Protein AF-A0A359IL42-F1 (afdb_monomer_lite)

Structure (mmCIF, N/CA/C/O backbone):
data_AF-A0A359IL42-F1
#
_entry.id   AF-A0A359IL42-F1
#
loop_
_atom_site.group_PDB
_atom_site.id
_atom_site.type_symbol
_atom_site.label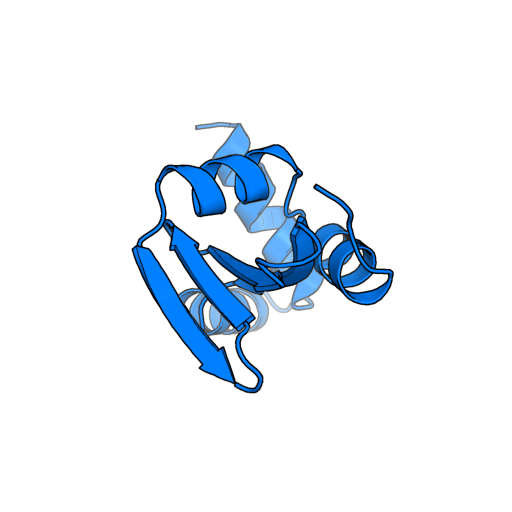_atom_id
_atom_site.label_alt_id
_atom_site.label_comp_id
_atom_site.label_asym_id
_atom_site.label_entity_id
_atom_site.label_seq_id
_atom_site.pdbx_PDB_ins_code
_atom_site.Cartn_x
_atom_site.Cartn_y
_atom_site.Cartn_z
_atom_site.occupancy
_atom_site.B_iso_or_equiv
_atom_site.auth_seq_id
_atom_site.auth_comp_id
_atom_site.auth_asym_id
_atom_site.auth_atom_id
_atom_site.pdbx_PDB_model_num
ATOM 1 N N . MET A 1 1 ? 1.456 -3.750 -16.573 1.00 82.06 1 MET A N 1
ATOM 2 C CA . MET A 1 1 ? 1.914 -3.530 -15.187 1.00 82.06 1 MET A CA 1
ATOM 3 C C . MET A 1 1 ? 1.682 -4.801 -14.387 1.00 82.06 1 MET A C 1
ATOM 5 O O . MET A 1 1 ? 0.550 -5.269 -14.334 1.00 82.06 1 MET A O 1
ATOM 9 N N . THR A 1 2 ? 2.732 -5.370 -13.798 1.00 93.19 2 THR A N 1
ATOM 10 C CA . THR A 1 2 ? 2.664 -6.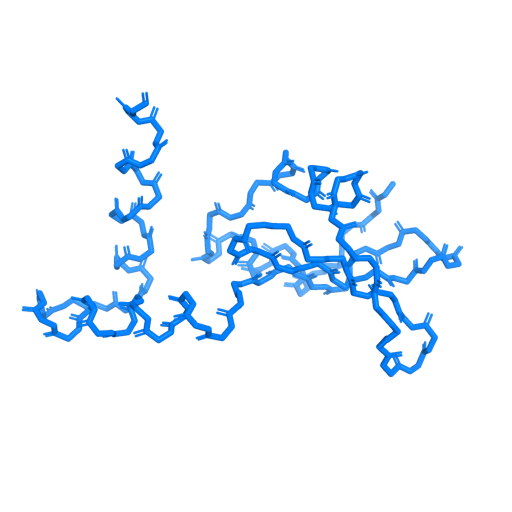632 -13.033 1.00 93.19 2 THR A CA 1
ATOM 11 C C . THR A 1 2 ? 2.822 -6.356 -11.538 1.00 93.19 2 THR A C 1
ATOM 13 O O . THR A 1 2 ? 3.553 -5.447 -11.158 1.00 93.19 2 THR A O 1
ATOM 16 N N . LEU A 1 3 ? 2.151 -7.119 -10.668 1.00 94.88 3 LEU A N 1
ATOM 17 C CA . LEU A 1 3 ? 2.271 -6.976 -9.210 1.00 94.88 3 LEU A CA 1
ATOM 18 C C . LEU A 1 3 ? 3.082 -8.126 -8.610 1.00 94.88 3 LEU A C 1
ATOM 20 O O . LEU A 1 3 ? 2.720 -9.295 -8.780 1.00 94.88 3 LEU A O 1
ATOM 24 N N . THR A 1 4 ? 4.111 -7.806 -7.824 1.00 96.81 4 THR A N 1
ATOM 25 C CA . THR A 1 4 ? 4.811 -8.813 -7.011 1.00 96.81 4 THR A CA 1
ATOM 26 C C . THR A 1 4 ? 3.906 -9.384 -5.912 1.00 96.81 4 THR A C 1
ATOM 28 O O . THR A 1 4 ? 2.919 -8.766 -5.500 1.00 96.81 4 THR A O 1
ATOM 31 N N . LYS A 1 5 ? 4.264 -10.557 -5.368 1.00 96.94 5 LYS A N 1
ATOM 32 C CA . LYS A 1 5 ? 3.583 -11.135 -4.192 1.00 96.94 5 LYS A CA 1
ATOM 33 C C . LYS A 1 5 ? 3.583 -10.160 -3.006 1.00 96.94 5 LYS A C 1
ATOM 35 O O . LYS A 1 5 ? 2.564 -10.021 -2.332 1.00 96.94 5 LYS A O 1
ATOM 40 N N . HIS A 1 6 ? 4.695 -9.451 -2.799 1.00 95.62 6 HIS A N 1
ATOM 41 C CA . HIS A 1 6 ? 4.815 -8.445 -1.747 1.00 95.62 6 HIS A CA 1
ATOM 42 C C . HIS A 1 6 ? 3.838 -7.282 -1.956 1.00 95.62 6 HIS A C 1
ATOM 44 O O . HIS A 1 6 ? 3.089 -6.946 -1.039 1.00 95.62 6 HIS A O 1
ATOM 50 N N . ALA A 1 7 ? 3.779 -6.721 -3.168 1.00 96.12 7 ALA A N 1
ATOM 51 C CA . ALA A 1 7 ? 2.840 -5.653 -3.501 1.00 96.12 7 ALA A CA 1
ATOM 52 C C . ALA A 1 7 ? 1.384 -6.079 -3.256 1.00 96.12 7 ALA A C 1
ATOM 54 O O . ALA A 1 7 ? 0.662 -5.382 -2.546 1.00 96.12 7 ALA A O 1
ATOM 55 N N . LYS A 1 8 ? 0.977 -7.263 -3.740 1.00 96.62 8 LYS A N 1
ATOM 56 C CA . LYS A 1 8 ? -0.382 -7.801 -3.524 1.00 96.62 8 LYS A CA 1
ATOM 57 C C . LYS A 1 8 ? -0.731 -7.914 -2.037 1.00 96.62 8 LYS A C 1
ATOM 59 O O . LYS A 1 8 ? -1.823 -7.527 -1.625 1.00 96.62 8 LYS A O 1
ATOM 64 N N . GLN A 1 9 ? 0.205 -8.393 -1.215 1.00 96.06 9 GLN A N 1
ATOM 65 C CA . GLN A 1 9 ? 0.007 -8.493 0.231 1.00 96.06 9 GLN A CA 1
ATOM 66 C C . GLN A 1 9 ? -0.158 -7.112 0.882 1.00 96.06 9 GLN A C 1
ATOM 68 O O . GLN A 1 9 ? -1.069 -6.918 1.690 1.00 96.06 9 GLN A O 1
ATOM 73 N N . ARG A 1 10 ? 0.693 -6.137 0.532 1.00 94.81 10 ARG A N 1
ATOM 74 C CA . ARG A 1 10 ? 0.608 -4.771 1.073 1.00 94.81 10 ARG A CA 1
ATOM 75 C C . ARG A 1 10 ? -0.694 -4.085 0.687 1.00 94.81 10 ARG A C 1
ATOM 77 O O . ARG A 1 10 ? -1.312 -3.470 1.557 1.00 94.81 10 ARG A O 1
ATOM 84 N N . MET A 1 11 ? -1.114 -4.260 -0.564 1.00 94.25 11 MET A N 1
ATOM 85 C CA . MET A 1 11 ? -2.380 -3.762 -1.090 1.00 94.25 11 MET A CA 1
ATOM 86 C C . MET A 1 11 ? -3.571 -4.317 -0.322 1.00 94.25 11 MET A C 1
ATOM 88 O O . MET A 1 11 ? -4.378 -3.543 0.181 1.00 94.25 11 MET A O 1
ATOM 92 N N . SER A 1 12 ? -3.644 -5.641 -0.161 1.00 93.12 12 SER A N 1
ATOM 93 C CA . SER A 1 12 ? -4.732 -6.301 0.568 1.00 93.12 12 SER A CA 1
ATOM 94 C C . SER A 1 12 ? -4.826 -5.817 2.020 1.00 93.12 12 SER A C 1
ATOM 96 O O . SER A 1 12 ? -5.896 -5.431 2.484 1.00 93.12 12 SER A O 1
ATOM 98 N N . GLN A 1 13 ? -3.689 -5.734 2.717 1.00 91.75 13 GLN A N 1
ATOM 99 C CA . GLN A 1 13 ? -3.630 -5.263 4.103 1.00 91.75 13 GLN A CA 1
ATOM 100 C C . GLN A 1 13 ? -4.073 -3.804 4.274 1.00 91.75 13 GLN A C 1
ATOM 102 O O . GLN A 1 13 ? -4.590 -3.440 5.329 1.00 91.75 13 GLN A O 1
ATOM 107 N N . ARG A 1 14 ? -3.821 -2.959 3.269 1.00 92.31 14 ARG A N 1
ATOM 108 C CA . ARG A 1 14 ? -4.042 -1.506 3.335 1.00 92.31 14 ARG A CA 1
ATOM 109 C C . ARG A 1 14 ? -5.237 -1.026 2.517 1.00 92.31 14 ARG A C 1
ATOM 111 O O . ARG A 1 14 ? -5.506 0.168 2.500 1.00 92.31 14 ARG A O 1
ATOM 118 N N . ILE A 1 15 ? -5.950 -1.938 1.855 1.00 93.12 15 ILE A N 1
ATOM 119 C CA . ILE A 1 15 ? -7.066 -1.623 0.951 1.00 93.12 15 ILE A CA 1
ATOM 120 C C . ILE A 1 15 ? -6.617 -0.605 -0.110 1.00 93.12 15 ILE A C 1
ATOM 122 O O . ILE A 1 15 ? -7.300 0.375 -0.407 1.00 93.12 15 ILE A O 1
ATOM 126 N N . ILE A 1 16 ? -5.411 -0.817 -0.640 1.00 93.38 16 ILE A N 1
ATOM 127 C CA . ILE A 1 16 ? -4.898 -0.067 -1.786 1.00 93.38 16 ILE A CA 1
ATOM 128 C C . ILE A 1 16 ? -5.356 -0.824 -3.026 1.00 93.38 16 ILE A C 1
ATOM 130 O O . ILE A 1 16 ? -5.026 -1.997 -3.210 1.00 93.38 16 ILE A O 1
ATOM 134 N N . THR A 1 17 ? -6.158 -0.165 -3.847 1.00 93.75 17 THR A N 1
ATOM 135 C CA . THR A 1 17 ? -6.737 -0.725 -5.064 1.00 93.75 17 THR A CA 1
ATOM 136 C C . THR A 1 17 ? -5.774 -0.584 -6.239 1.00 93.75 17 THR A C 1
ATOM 138 O O . THR A 1 17 ? -4.789 0.155 -6.190 1.00 93.75 17 THR A O 1
ATOM 141 N N . LEU A 1 18 ? -6.072 -1.279 -7.336 1.00 94.06 18 LEU A N 1
ATOM 142 C CA . LEU A 1 18 ? -5.373 -1.040 -8.598 1.00 94.06 18 LEU A CA 1
ATOM 143 C C . LEU A 1 18 ? -5.578 0.396 -9.096 1.00 94.06 18 LEU A C 1
ATOM 145 O O . LEU A 1 18 ? -4.645 0.967 -9.650 1.00 94.06 18 LEU A O 1
ATOM 149 N N . GLN A 1 19 ? -6.752 0.989 -8.855 1.00 93.38 19 GLN A N 1
ATOM 150 C CA . GLN A 1 19 ? -7.023 2.376 -9.228 1.00 93.38 19 GLN A CA 1
ATOM 151 C C . GLN A 1 19 ? -6.101 3.343 -8.482 1.00 93.38 19 GLN A C 1
ATOM 153 O O . GLN A 1 19 ? -5.523 4.221 -9.111 1.00 93.38 19 GLN A O 1
ATOM 158 N N . ASP A 1 20 ? -5.890 3.146 -7.176 1.00 93.69 20 ASP A N 1
ATOM 159 C CA . ASP A 1 20 ? -4.941 3.958 -6.403 1.00 93.69 20 ASP A CA 1
ATOM 160 C C . ASP A 1 20 ? -3.524 3.872 -6.988 1.00 93.69 20 ASP A C 1
ATOM 162 O O . ASP A 1 20 ? -2.832 4.883 -7.087 1.00 93.69 20 ASP A O 1
ATOM 166 N N . IL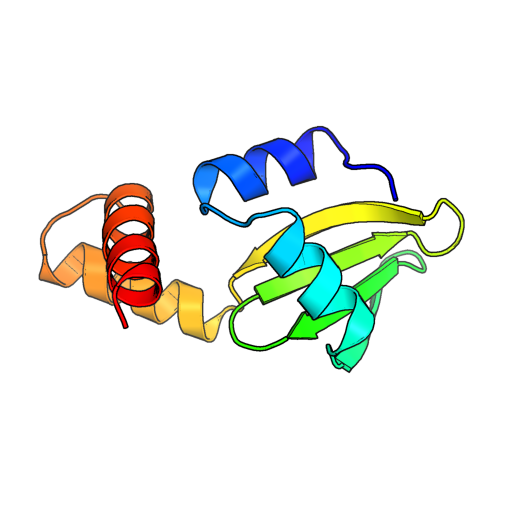E A 1 21 ? -3.099 2.673 -7.410 1.00 94.94 21 ILE A N 1
ATOM 167 C CA . ILE A 1 21 ? -1.798 2.477 -8.060 1.00 94.94 21 ILE A CA 1
ATOM 168 C C . ILE A 1 21 ? -1.741 3.237 -9.381 1.00 94.94 21 ILE A C 1
ATOM 170 O O . ILE A 1 21 ? -0.798 3.992 -9.597 1.00 94.94 21 ILE A O 1
ATOM 174 N N . TYR A 1 22 ? -2.730 3.065 -10.258 1.00 94.50 22 TYR A N 1
ATOM 175 C CA . TYR A 1 22 ? -2.752 3.755 -11.548 1.0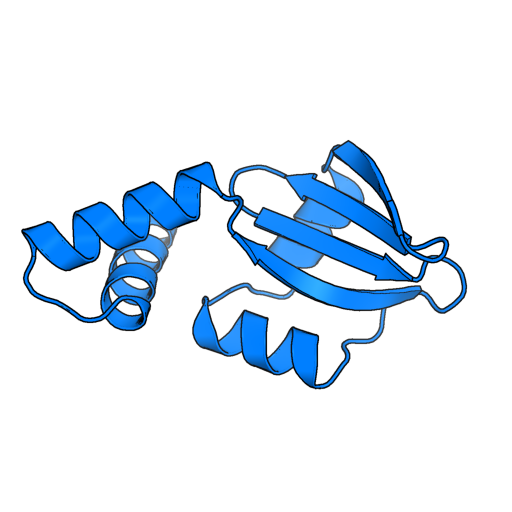0 94.50 22 TYR A CA 1
ATOM 176 C C . TYR A 1 22 ? -2.743 5.273 -11.381 1.00 94.50 22 TYR A C 1
ATOM 178 O O . TYR A 1 22 ? -1.968 5.950 -12.055 1.00 94.50 22 TYR A O 1
ATOM 186 N N . THR A 1 23 ? -3.540 5.807 -10.454 1.00 94.31 23 THR A N 1
ATOM 187 C CA . THR A 1 23 ? -3.548 7.237 -10.139 1.00 94.31 23 THR A CA 1
ATOM 188 C C . THR A 1 23 ? -2.191 7.687 -9.605 1.00 94.31 23 THR A C 1
ATOM 190 O O . THR A 1 23 ? -1.680 8.710 -10.050 1.00 94.31 23 THR A O 1
ATOM 193 N N . ALA A 1 24 ? -1.560 6.915 -8.716 1.00 95.12 24 ALA A N 1
ATOM 194 C CA . ALA A 1 24 ? -0.239 7.257 -8.202 1.00 95.12 24 ALA A CA 1
ATOM 195 C C . ALA A 1 24 ? 0.831 7.282 -9.294 1.00 95.12 24 ALA A C 1
ATOM 197 O O . ALA A 1 24 ? 1.630 8.205 -9.336 1.00 95.12 24 ALA A O 1
ATOM 198 N N . VAL A 1 25 ? 0.827 6.321 -10.214 1.00 94.31 25 VAL A N 1
ATOM 199 C CA . VAL A 1 25 ? 1.807 6.267 -11.309 1.00 94.31 25 VAL A CA 1
ATOM 200 C C . VAL A 1 25 ? 1.569 7.365 -12.344 1.00 94.31 25 VAL A C 1
ATOM 202 O O . VAL A 1 25 ? 2.524 7.936 -12.858 1.00 94.31 25 VAL A O 1
ATOM 205 N N . LYS A 1 26 ? 0.303 7.669 -12.655 1.00 94.38 26 LYS A N 1
ATOM 206 C CA . LYS A 1 26 ? -0.064 8.653 -13.682 1.00 94.38 26 LYS A CA 1
ATOM 207 C C . LYS A 1 26 ? 0.053 10.097 -13.193 1.00 94.38 26 LYS A C 1
ATOM 209 O O . LYS A 1 26 ? 0.453 10.962 -13.962 1.00 94.38 26 LYS A O 1
ATOM 214 N N . CYS A 1 27 ? -0.334 10.352 -11.945 1.00 94.81 27 CYS A N 1
ATOM 215 C CA . CYS A 1 27 ? -0.491 11.698 -11.388 1.00 94.81 27 CYS A CA 1
ATOM 216 C C . CYS A 1 27 ? 0.455 11.983 -10.214 1.00 94.81 27 CYS A C 1
ATOM 218 O O . CYS A 1 27 ? 0.384 13.057 -9.617 1.00 94.81 27 CYS A O 1
ATOM 220 N N . GLY A 1 28 ? 1.260 11.009 -9.793 1.00 93.06 28 GLY A N 1
ATOM 221 C CA . GLY A 1 28 ? 2.178 11.164 -8.673 1.00 93.06 28 GLY A CA 1
ATOM 222 C C . GLY A 1 28 ? 3.517 11.755 -9.079 1.00 93.06 28 GLY A C 1
ATOM 223 O O . GLY A 1 28 ? 3.935 11.682 -10.232 1.00 93.06 28 GLY A O 1
ATOM 224 N N . THR A 1 29 ? 4.216 12.304 -8.092 1.00 93.56 29 THR A N 1
ATOM 225 C CA . THR A 1 29 ? 5.566 12.837 -8.272 1.00 93.56 29 THR A CA 1
ATOM 226 C C . THR A 1 29 ? 6.567 11.679 -8.295 1.00 93.56 29 THR A C 1
ATOM 228 O O . THR A 1 29 ? 6.640 10.940 -7.303 1.00 93.56 29 THR A O 1
ATOM 231 N N . PRO A 1 30 ? 7.329 11.490 -9.388 1.00 95.56 30 PRO A N 1
ATOM 232 C CA . PRO A 1 30 ? 8.369 10.477 -9.451 1.00 95.56 30 PRO A CA 1
ATOM 233 C C . PRO A 1 30 ? 9.594 10.923 -8.651 1.00 95.56 30 PRO A C 1
ATOM 235 O O . PRO A 1 30 ? 10.040 12.064 -8.740 1.00 95.56 30 PRO A O 1
ATOM 238 N N . THR A 1 31 ? 10.162 10.000 -7.886 1.00 96.25 31 THR A N 1
ATOM 239 C CA . THR A 1 31 ? 11.434 10.170 -7.178 1.00 96.25 31 THR A CA 1
ATOM 240 C C . THR A 1 31 ? 12.264 8.903 -7.319 1.00 96.25 31 THR A C 1
ATOM 242 O O . THR A 1 31 ? 11.720 7.795 -7.334 1.00 96.25 31 THR A O 1
ATOM 245 N N . GLU A 1 32 ? 13.580 9.050 -7.444 1.00 95.25 32 GLU A N 1
ATOM 246 C CA . GLU A 1 32 ? 14.474 7.898 -7.532 1.00 95.25 32 GLU A CA 1
ATOM 247 C C . GLU A 1 32 ? 14.499 7.126 -6.210 1.00 95.25 32 GLU A C 1
ATOM 249 O O . GLU A 1 32 ? 14.621 7.689 -5.120 1.00 95.25 32 GLU A O 1
ATOM 254 N N . ALA A 1 33 ? 14.384 5.807 -6.315 1.00 91.56 33 ALA A N 1
ATOM 255 C CA . ALA A 1 33 ? 14.584 4.872 -5.224 1.00 91.56 33 ALA A CA 1
ATOM 256 C C . ALA A 1 33 ? 15.834 4.019 -5.490 1.00 91.56 33 ALA A C 1
ATOM 258 O O . ALA A 1 33 ? 16.405 4.008 -6.580 1.00 91.56 33 ALA A O 1
ATOM 259 N N . LYS A 1 34 ? 16.277 3.274 -4.472 1.00 88.81 34 LYS A N 1
ATOM 260 C CA . LYS A 1 34 ? 17.443 2.385 -4.592 1.00 88.81 34 LYS A CA 1
ATOM 261 C C . LYS A 1 34 ? 17.252 1.371 -5.728 1.00 88.81 34 LYS A C 1
ATOM 263 O O . LYS A 1 34 ? 16.130 0.941 -5.988 1.00 88.81 34 LYS A O 1
ATOM 268 N N . ASN A 1 35 ? 18.359 0.924 -6.321 1.00 91.06 35 ASN A N 1
ATOM 269 C CA . ASN A 1 35 ? 18.397 -0.121 -7.352 1.00 91.06 35 ASN A CA 1
ATOM 270 C C . ASN A 1 35 ? 17.625 0.236 -8.639 1.00 91.06 35 ASN A C 1
ATOM 272 O O . ASN A 1 35 ? 16.941 -0.623 -9.195 1.00 91.06 35 ASN A O 1
ATOM 276 N N . ASN A 1 36 ? 17.720 1.489 -9.103 1.00 91.69 36 ASN A N 1
ATOM 277 C CA . ASN A 1 36 ? 17.054 1.983 -10.321 1.00 91.69 36 ASN A CA 1
ATOM 278 C C . ASN A 1 36 ? 15.523 1.819 -10.301 1.00 91.69 36 ASN A C 1
ATOM 280 O O . ASN A 1 36 ? 14.878 1.671 -11.340 1.00 91.69 36 ASN A O 1
ATOM 284 N N . LEU A 1 37 ? 14.936 1.798 -9.104 1.00 94.69 37 LEU A N 1
ATOM 285 C CA . LEU A 1 37 ? 13.493 1.787 -8.920 1.00 94.69 37 LEU A CA 1
ATOM 286 C C . LEU A 1 37 ? 12.979 3.225 -8.883 1.00 94.69 37 LEU A C 1
ATOM 288 O O . LEU A 1 37 ? 13.693 4.140 -8.483 1.00 94.69 37 LEU A O 1
ATOM 292 N N . ILE A 1 38 ? 11.716 3.418 -9.245 1.00 96.81 38 ILE A N 1
ATOM 293 C CA . ILE A 1 38 ? 11.059 4.725 -9.185 1.00 96.81 38 ILE A CA 1
ATOM 294 C C . ILE A 1 38 ? 9.934 4.657 -8.162 1.00 96.81 38 ILE A C 1
ATOM 296 O O . ILE A 1 38 ? 9.110 3.741 -8.184 1.00 96.81 38 ILE A O 1
ATOM 300 N N . CYS A 1 39 ? 9.908 5.626 -7.255 1.00 97.12 39 CYS A N 1
ATOM 301 C CA . CYS A 1 39 ? 8.830 5.834 -6.306 1.00 97.12 39 CYS A CA 1
ATOM 302 C C . CYS A 1 39 ? 7.895 6.928 -6.829 1.00 97.12 39 CYS A C 1
ATOM 304 O O . CYS A 1 39 ? 8.307 8.076 -6.985 1.00 97.12 39 CYS A O 1
ATOM 306 N N . TYR A 1 40 ? 6.636 6.580 -7.061 1.00 96.94 40 TYR A N 1
ATOM 307 C CA . TYR A 1 40 ? 5.572 7.516 -7.401 1.00 96.94 40 TYR A CA 1
ATOM 308 C C . TYR A 1 40 ? 4.731 7.788 -6.163 1.00 96.94 40 TYR A C 1
ATOM 310 O O . TYR A 1 40 ? 4.179 6.854 -5.581 1.00 96.94 40 TYR A O 1
ATOM 318 N N . THR A 1 41 ? 4.616 9.051 -5.759 1.00 96.06 41 THR A N 1
ATOM 319 C CA . THR A 1 41 ? 3.797 9.442 -4.602 1.00 96.06 41 THR A CA 1
ATOM 320 C C . THR A 1 41 ? 2.626 10.302 -5.045 1.00 96.06 41 THR A C 1
ATOM 322 O O . THR A 1 41 ? 2.822 11.314 -5.712 1.00 96.06 41 THR A O 1
ATOM 325 N N . HIS A 1 42 ? 1.413 9.923 -4.650 1.00 94.88 42 HIS A N 1
ATOM 326 C CA . HIS A 1 42 ? 0.199 10.692 -4.903 1.00 94.88 42 HIS A CA 1
ATOM 327 C C . HIS A 1 42 ? -0.738 10.612 -3.697 1.00 94.88 42 HIS A C 1
ATOM 329 O O . HIS A 1 42 ? -1.093 9.523 -3.233 1.00 94.88 42 HIS A O 1
ATOM 335 N N . GLY A 1 43 ? -1.130 11.774 -3.173 1.00 91.44 43 GLY A N 1
ATOM 336 C CA . GLY A 1 43 ? -1.883 11.863 -1.926 1.00 91.44 43 GLY A CA 1
ATOM 337 C C . GLY A 1 43 ? -1.162 11.135 -0.787 1.00 91.44 43 GLY A C 1
ATOM 338 O O . GLY A 1 43 ? 0.016 11.364 -0.527 1.00 91.44 43 GLY A O 1
ATOM 339 N N . ASN A 1 44 ? -1.869 10.217 -0.129 1.00 93.44 44 ASN A N 1
ATOM 340 C CA . ASN A 1 44 ? -1.343 9.462 1.009 1.00 93.44 44 ASN A CA 1
ATOM 341 C C . ASN A 1 44 ? -0.651 8.144 0.629 1.00 93.44 44 ASN A C 1
ATOM 343 O O . ASN A 1 44 ? -0.302 7.367 1.521 1.00 93.44 44 ASN A O 1
ATOM 347 N N . ILE A 1 45 ? -0.469 7.861 -0.662 1.00 94.81 45 ILE A N 1
ATOM 348 C CA . ILE A 1 45 ? 0.045 6.583 -1.164 1.00 94.81 45 ILE A CA 1
ATOM 349 C C . ILE A 1 45 ? 1.348 6.818 -1.920 1.00 94.81 45 ILE A C 1
ATOM 351 O O . ILE A 1 45 ? 1.472 7.762 -2.698 1.00 94.81 45 ILE A O 1
ATOM 355 N N . TYR A 1 46 ? 2.304 5.919 -1.716 1.00 96.69 46 TYR A N 1
ATOM 356 C CA . TYR A 1 46 ? 3.460 5.782 -2.584 1.00 96.69 46 TYR A CA 1
ATOM 357 C C . TYR A 1 46 ? 3.514 4.379 -3.191 1.00 96.69 46 TYR A C 1
ATOM 359 O O . TYR A 1 46 ? 3.128 3.383 -2.564 1.00 96.69 46 TYR A O 1
ATOM 367 N N . VAL A 1 47 ? 4.017 4.303 -4.416 1.00 97.19 47 VAL A N 1
ATOM 368 C CA . VAL A 1 47 ? 4.161 3.079 -5.202 1.00 97.19 47 VAL A CA 1
ATOM 369 C C . VAL A 1 47 ? 5.587 3.003 -5.718 1.00 97.19 47 VAL A C 1
ATOM 371 O O . VAL A 1 47 ? 6.055 3.928 -6.371 1.00 97.19 47 VAL A O 1
ATOM 374 N N . ILE A 1 48 ? 6.276 1.894 -5.455 1.00 97.06 48 ILE A N 1
ATOM 375 C CA . ILE A 1 48 ? 7.617 1.648 -5.994 1.00 97.06 48 ILE A CA 1
ATOM 376 C C . ILE A 1 48 ? 7.506 0.696 -7.177 1.00 97.06 48 ILE A C 1
ATOM 378 O O . ILE A 1 48 ? 6.969 -0.409 -7.043 1.00 97.06 48 ILE A O 1
ATOM 382 N N . ILE A 1 49 ? 8.045 1.114 -8.318 1.00 96.56 49 ILE A N 1
ATOM 383 C CA . ILE A 1 49 ? 8.005 0.391 -9.587 1.00 96.56 49 ILE A CA 1
ATOM 384 C C . ILE A 1 49 ? 9.422 0.154 -10.092 1.00 96.56 49 ILE A C 1
ATOM 386 O O . ILE A 1 49 ? 10.286 1.022 -9.998 1.00 96.56 49 ILE A O 1
ATOM 390 N N . ASN A 1 50 ? 9.645 -1.030 -10.652 1.00 95.62 50 ASN A N 1
ATOM 391 C CA . ASN A 1 50 ? 10.764 -1.270 -11.547 1.00 95.62 50 ASN A CA 1
ATOM 392 C C . ASN A 1 50 ? 10.358 -0.811 -12.960 1.00 95.62 50 ASN A C 1
ATOM 394 O O . ASN A 1 50 ? 9.492 -1.461 -13.560 1.00 95.62 50 ASN A O 1
ATOM 398 N N . PRO A 1 51 ? 10.935 0.286 -13.485 1.00 92.25 51 PRO A N 1
ATOM 399 C CA . PRO A 1 51 ? 10.519 0.854 -14.765 1.00 92.25 51 PRO A CA 1
ATOM 400 C C . PRO A 1 51 ? 10.863 -0.052 -15.954 1.00 92.25 51 PRO A C 1
ATOM 402 O O . PRO A 1 51 ? 10.108 -0.088 -16.919 1.00 92.25 51 PRO A O 1
ATOM 405 N N . ILE A 1 52 ? 11.939 -0.843 -15.865 1.00 92.12 52 ILE A N 1
ATOM 406 C CA . ILE A 1 52 ? 12.402 -1.734 -16.943 1.00 92.12 52 ILE A CA 1
ATOM 407 C C . ILE A 1 52 ? 11.398 -2.866 -17.174 1.00 92.12 52 ILE A C 1
ATOM 409 O O . ILE A 1 52 ? 11.056 -3.197 -18.303 1.00 92.12 52 ILE A O 1
ATOM 413 N N . THR A 1 53 ? 10.904 -3.463 -16.090 1.00 93.94 53 THR A N 1
ATOM 414 C CA . THR A 1 53 ? 9.982 -4.611 -16.146 1.00 93.94 53 THR A CA 1
ATOM 415 C C . THR A 1 53 ? 8.519 -4.217 -15.953 1.00 93.94 53 THR A C 1
ATOM 417 O O . THR A 1 53 ? 7.654 -5.090 -15.874 1.00 93.94 53 THR A O 1
ATOM 420 N N . ASN A 1 54 ? 8.228 -2.918 -15.816 1.00 92.81 54 ASN A N 1
ATOM 421 C CA . ASN A 1 54 ? 6.905 -2.377 -15.496 1.00 92.81 54 ASN A CA 1
ATOM 422 C C . ASN A 1 54 ? 6.209 -3.142 -14.344 1.00 92.81 54 ASN A C 1
ATOM 424 O O . ASN A 1 54 ? 5.033 -3.529 -14.424 1.00 92.81 54 ASN A O 1
ATOM 428 N N . THR A 1 55 ? 6.977 -3.431 -13.288 1.00 95.94 55 THR A N 1
ATOM 429 C CA . THR A 1 55 ? 6.557 -4.279 -12.164 1.00 95.94 55 THR A CA 1
ATOM 430 C C . THR A 1 55 ? 6.475 -3.474 -10.874 1.00 95.94 55 THR A C 1
ATOM 432 O O . THR A 1 55 ? 7.452 -2.862 -10.445 1.00 95.94 55 THR A O 1
ATOM 435 N N . VAL A 1 56 ? 5.318 -3.514 -10.214 1.00 96.69 56 VAL A N 1
ATOM 436 C CA . VAL A 1 56 ? 5.099 -2.901 -8.902 1.00 96.69 56 VAL A CA 1
ATOM 437 C C . VAL A 1 56 ? 5.728 -3.772 -7.822 1.00 96.69 56 VAL A C 1
ATOM 439 O O . VAL A 1 56 ? 5.307 -4.906 -7.559 1.00 96.69 56 VAL A O 1
ATOM 442 N N . ILE A 1 57 ? 6.731 -3.206 -7.165 1.00 96.69 57 ILE A N 1
ATOM 443 C CA . ILE A 1 57 ? 7.490 -3.839 -6.091 1.00 96.69 57 ILE A CA 1
ATOM 444 C C . ILE A 1 57 ? 6.743 -3.705 -4.763 1.00 96.69 57 ILE A C 1
ATOM 446 O O . ILE A 1 57 ? 6.621 -4.676 -4.017 1.00 96.69 57 ILE A O 1
ATOM 450 N N . THR A 1 58 ? 6.191 -2.525 -4.473 1.00 96.00 58 THR A N 1
ATOM 451 C CA . THR A 1 58 ? 5.376 -2.295 -3.274 1.00 96.00 58 THR A CA 1
ATOM 452 C C . THR A 1 58 ? 4.433 -1.109 -3.454 1.00 96.00 58 THR A C 1
ATOM 454 O O . THR A 1 58 ? 4.693 -0.221 -4.263 1.00 96.00 58 THR A O 1
ATOM 457 N N . ALA A 1 59 ? 3.351 -1.095 -2.680 1.00 96.31 59 ALA A N 1
ATOM 458 C CA . ALA A 1 59 ? 2.425 0.024 -2.572 1.00 96.31 59 ALA A CA 1
ATOM 459 C C . ALA A 1 59 ? 2.026 0.185 -1.102 1.00 96.31 59 ALA A C 1
ATOM 461 O O . ALA A 1 59 ? 1.559 -0.768 -0.471 1.00 96.31 59 ALA A O 1
ATOM 462 N N . CYS A 1 60 ? 2.248 1.371 -0.544 1.00 95.19 60 CYS A N 1
ATOM 463 C CA . CYS A 1 60 ? 2.099 1.640 0.883 1.00 95.19 60 CYS A CA 1
ATOM 464 C C . CYS A 1 60 ? 1.661 3.084 1.135 1.00 95.19 60 CYS A C 1
ATOM 466 O O . CYS A 1 60 ? 1.674 3.928 0.245 1.00 95.19 60 CYS A O 1
ATOM 468 N N . PHE A 1 61 ? 1.293 3.365 2.382 1.00 95.00 61 PHE A N 1
ATOM 469 C CA . PHE A 1 61 ? 0.999 4.721 2.819 1.00 95.00 61 PHE A CA 1
ATOM 470 C C . PHE A 1 61 ? 2.265 5.509 3.112 1.00 95.00 61 PHE A C 1
ATOM 472 O O . PHE A 1 61 ? 3.226 4.964 3.658 1.00 95.00 61 PHE A O 1
ATOM 479 N N . ILE A 1 62 ? 2.237 6.808 2.826 1.00 94.88 62 ILE A N 1
ATOM 480 C CA . ILE A 1 62 ? 3.301 7.719 3.244 1.00 94.88 62 ILE A CA 1
ATOM 481 C C . ILE A 1 62 ? 3.443 7.722 4.773 1.00 94.88 62 ILE A C 1
ATOM 483 O O . ILE A 1 62 ? 2.523 7.380 5.527 1.00 94.88 62 ILE A O 1
ATOM 487 N N . LYS A 1 63 ? 4.626 8.114 5.250 1.00 93.94 63 LYS A N 1
ATOM 488 C CA . LYS A 1 63 ? 4.976 8.056 6.676 1.00 93.94 63 LYS A CA 1
ATOM 489 C C . LYS A 1 63 ? 4.042 8.899 7.546 1.00 93.94 63 LYS A C 1
ATOM 491 O O . LYS A 1 63 ? 3.659 8.453 8.623 1.00 93.94 63 LYS A O 1
ATOM 496 N N . SER A 1 64 ? 3.668 10.094 7.090 1.00 94.44 64 SER A N 1
ATOM 497 C CA . SER A 1 64 ? 2.748 10.984 7.810 1.00 94.44 64 SER A CA 1
ATOM 498 C C . SER A 1 64 ? 1.370 10.346 7.985 1.00 94.44 64 SER A C 1
ATOM 500 O O . SER A 1 64 ? 0.880 10.269 9.108 1.00 94.44 64 SER A O 1
ATOM 502 N N . TYR A 1 65 ? 0.791 9.799 6.915 1.00 94.62 65 TYR A N 1
ATOM 503 C CA . TYR A 1 65 ? -0.505 9.122 6.979 1.00 94.62 65 TYR A CA 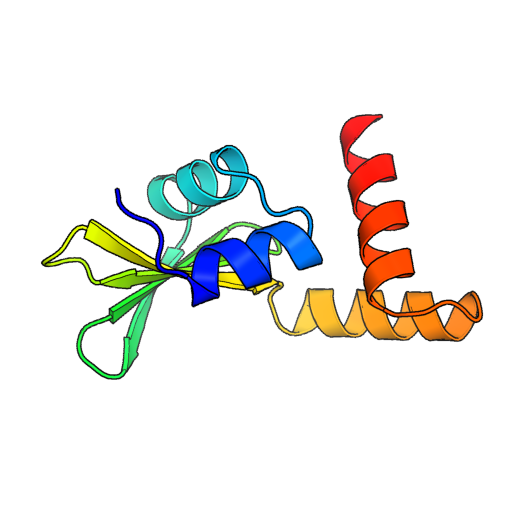1
ATOM 504 C C . TYR A 1 65 ? -0.458 7.847 7.833 1.00 94.62 65 TYR A C 1
ATOM 506 O O . TYR A 1 65 ? -1.366 7.581 8.615 1.00 94.62 65 TYR A O 1
ATOM 514 N N . THR A 1 66 ? 0.644 7.092 7.774 1.00 94.81 66 THR A N 1
ATOM 515 C CA . THR A 1 66 ? 0.848 5.927 8.652 1.00 94.81 66 THR A CA 1
ATOM 516 C C . THR A 1 66 ? 0.821 6.328 10.130 1.00 94.81 66 THR A C 1
ATOM 518 O O . THR A 1 66 ? 0.123 5.693 10.914 1.00 94.81 66 THR A O 1
ATOM 521 N N . LYS A 1 67 ? 1.496 7.424 10.507 1.00 95.69 67 LYS A N 1
ATOM 522 C CA . LYS A 1 67 ? 1.459 7.949 11.883 1.00 95.69 67 LYS A CA 1
ATOM 523 C C . LYS A 1 67 ? 0.056 8.385 12.309 1.00 95.69 67 LYS A C 1
ATOM 525 O O . LYS A 1 67 ? -0.341 8.120 13.439 1.00 95.69 67 LYS A O 1
ATOM 530 N N . GLN A 1 68 ? -0.699 9.027 11.417 1.00 94.69 68 GLN A N 1
ATOM 531 C CA . GLN A 1 68 ? -2.089 9.411 11.692 1.00 94.69 68 GLN A CA 1
ATOM 532 C C . GLN A 1 68 ? -2.962 8.178 11.963 1.00 94.69 68 GLN A C 1
ATOM 534 O O . GLN A 1 68 ? -3.727 8.159 12.924 1.00 94.69 68 GLN A O 1
ATOM 539 N N . LEU A 1 69 ? -2.801 7.118 11.167 1.00 94.75 69 LEU A N 1
ATOM 540 C CA . LEU A 1 69 ? -3.506 5.849 11.360 1.00 94.75 69 LEU A CA 1
ATOM 541 C C . LEU A 1 69 ? -3.110 5.150 12.667 1.00 94.75 69 LEU A C 1
ATOM 543 O O . LEU A 1 69 ? -3.974 4.605 13.348 1.00 94.75 69 LEU A O 1
ATOM 547 N N . GLU A 1 70 ? -1.830 5.179 13.042 1.00 95.62 70 GLU A N 1
ATOM 548 C CA . GLU A 1 70 ? -1.356 4.660 14.331 1.00 95.62 70 GLU A CA 1
ATOM 549 C C . GLU A 1 70 ? -1.953 5.432 15.511 1.00 95.62 70 GLU A C 1
ATOM 551 O O . GLU A 1 70 ? -2.382 4.827 16.492 1.00 95.62 70 GLU A O 1
ATOM 556 N N . GLN A 1 71 ? -2.010 6.762 15.421 1.00 96.31 71 GLN A N 1
ATOM 557 C CA . GLN A 1 71 ? -2.625 7.596 16.449 1.00 96.31 71 GLN A CA 1
ATOM 558 C C . GLN A 1 71 ? -4.127 7.320 16.557 1.00 96.31 71 GLN A C 1
ATOM 560 O O . GLN A 1 71 ? -4.632 7.126 17.659 1.00 96.31 71 GLN A O 1
ATOM 565 N N . TYR A 1 72 ? -4.826 7.228 15.426 1.00 94.75 72 TYR A N 1
ATOM 566 C CA . TYR A 1 72 ? -6.241 6.870 15.393 1.00 94.75 72 TYR A CA 1
ATOM 567 C C . TYR A 1 72 ? -6.492 5.487 16.009 1.00 94.75 72 TYR A C 1
ATOM 569 O O . TYR A 1 72 ? -7.397 5.333 16.827 1.00 94.75 72 TYR A O 1
ATOM 577 N N . ALA A 1 73 ? -5.665 4.495 15.670 1.00 96.75 73 ALA A N 1
ATOM 578 C CA . ALA A 1 73 ? -5.753 3.149 16.227 1.00 96.75 73 ALA A CA 1
ATOM 579 C C . ALA A 1 73 ? -5.620 3.156 17.760 1.00 96.75 73 ALA A C 1
ATOM 581 O O . ALA A 1 73 ? -6.422 2.526 18.447 1.00 96.75 73 ALA A O 1
ATOM 582 N N . LYS A 1 74 ? -4.664 3.929 18.294 1.00 96.75 74 LYS A N 1
ATOM 583 C CA . LYS A 1 74 ? -4.465 4.103 19.741 1.00 96.75 74 LYS A CA 1
ATOM 584 C C . LYS A 1 74 ? -5.658 4.780 20.414 1.00 96.75 74 LYS A C 1
ATOM 586 O O . LYS A 1 74 ? -6.143 4.269 21.415 1.00 96.75 74 LYS A O 1
ATOM 591 N N . LEU A 1 75 ? -6.144 5.891 19.858 1.00 96.38 75 LEU A N 1
ATOM 592 C CA . LEU A 1 75 ? -7.264 6.652 20.428 1.00 96.38 75 LEU A CA 1
ATOM 593 C C . LEU A 1 75 ? -8.565 5.842 20.487 1.00 96.38 75 LEU A C 1
ATOM 595 O O . LEU A 1 75 ? -9.356 6.029 21.402 1.00 96.38 75 LEU A O 1
ATOM 599 N N . ASN A 1 76 ? -8.772 4.933 19.532 1.00 95.12 76 ASN A N 1
ATOM 600 C CA . ASN A 1 76 ? -9.977 4.105 19.451 1.00 95.12 76 ASN A CA 1
ATOM 601 C C . ASN A 1 76 ? -9.786 2.695 20.035 1.00 95.12 76 ASN A C 1
ATOM 603 O O . ASN A 1 76 ? -10.698 1.879 19.948 1.00 95.12 76 ASN A O 1
ATOM 607 N N . ASN A 1 77 ? -8.612 2.390 20.600 1.00 95.88 77 ASN A N 1
ATOM 608 C CA . ASN A 1 77 ? -8.253 1.066 21.114 1.00 95.88 77 ASN A CA 1
ATOM 609 C C . ASN A 1 77 ? -8.508 -0.084 20.110 1.00 95.88 77 ASN A C 1
ATOM 611 O O . ASN A 1 77 ? -9.065 -1.129 20.446 1.00 95.88 77 ASN A O 1
ATOM 615 N N . ILE A 1 78 ? -8.110 0.113 18.850 1.00 96.25 78 ILE A N 1
ATOM 616 C CA . ILE A 1 78 ? -8.242 -0.879 17.772 1.00 96.25 78 ILE A CA 1
ATOM 617 C C . ILE A 1 78 ? -6.887 -1.204 17.140 1.00 96.25 78 ILE A C 1
ATOM 619 O O . ILE A 1 78 ? -5.934 -0.433 17.209 1.00 96.25 78 ILE A O 1
ATOM 623 N N . GLY A 1 79 ? -6.796 -2.345 16.451 1.00 95.25 79 GLY A N 1
ATOM 624 C CA . GLY A 1 79 ? -5.599 -2.700 15.685 1.00 95.25 79 GLY A CA 1
ATOM 625 C C . GLY A 1 79 ? -5.387 -1.807 14.454 1.00 95.25 79 GLY A C 1
ATOM 626 O O . GLY A 1 79 ? -6.346 -1.368 13.817 1.00 95.25 79 GLY A O 1
ATOM 627 N N . PHE A 1 80 ? -4.129 -1.612 14.042 1.00 94.06 80 PHE A N 1
ATOM 628 C CA . PHE A 1 80 ? -3.765 -0.756 12.899 1.00 94.06 80 PHE A CA 1
ATOM 629 C C . PHE A 1 80 ? -4.554 -1.078 11.617 1.00 94.06 80 PHE A C 1
ATOM 631 O O . PHE A 1 80 ? -5.106 -0.190 10.977 1.00 94.06 80 PHE A O 1
ATOM 638 N N . TYR A 1 81 ? -4.681 -2.353 11.242 1.00 93.06 81 TYR A N 1
ATOM 639 C CA . TYR A 1 81 ? -5.432 -2.718 10.034 1.00 93.06 81 TYR A CA 1
ATOM 640 C C . TYR A 1 81 ? -6.952 -2.531 10.177 1.00 93.06 81 TYR A C 1
ATOM 642 O O . TYR A 1 81 ? -7.643 -2.380 9.171 1.00 93.06 81 TYR A O 1
ATOM 650 N N . ALA A 1 82 ? -7.487 -2.513 11.403 1.00 92.88 82 ALA A N 1
ATOM 651 C CA . ALA A 1 82 ? -8.876 -2.128 11.640 1.00 92.88 82 ALA A CA 1
ATOM 652 C C . ALA A 1 82 ? -9.064 -0.615 11.440 1.00 92.88 82 ALA A C 1
ATOM 654 O O . ALA A 1 82 ? -10.007 -0.216 10.759 1.00 92.88 82 ALA A O 1
ATOM 655 N N . ALA A 1 83 ? -8.114 0.198 11.914 1.00 93.81 83 ALA A N 1
ATOM 656 C CA . ALA A 1 83 ? -8.074 1.637 11.655 1.00 93.81 83 ALA A CA 1
ATOM 657 C C . ALA A 1 83 ? -8.028 1.956 10.153 1.00 93.81 83 ALA A C 1
ATOM 659 O O . ALA A 1 83 ? -8.812 2.773 9.674 1.00 93.81 83 ALA A O 1
ATOM 660 N N . VAL A 1 84 ? -7.181 1.256 9.385 1.00 92.94 84 VAL A N 1
ATOM 661 C CA . VAL A 1 84 ? -7.136 1.419 7.920 1.00 92.94 84 VAL A CA 1
ATOM 662 C C . VAL A 1 84 ? -8.494 1.120 7.282 1.00 92.94 84 VAL A C 1
ATOM 664 O O . VAL A 1 84 ? -8.958 1.893 6.447 1.00 92.94 84 VAL A O 1
ATOM 667 N N . ARG A 1 85 ? -9.153 0.022 7.681 1.00 90.94 85 ARG A N 1
ATOM 668 C CA . ARG A 1 85 ? -10.483 -0.344 7.165 1.00 90.94 85 ARG A CA 1
ATOM 669 C C . ARG A 1 85 ? -11.534 0.720 7.443 1.00 90.94 85 ARG A C 1
ATOM 671 O O . ARG A 1 85 ? -12.327 1.005 6.553 1.00 90.94 85 ARG A O 1
ATOM 678 N N . GLN A 1 86 ? -11.547 1.290 8.643 1.00 89.44 86 GLN A N 1
ATOM 679 C CA . GLN A 1 86 ? -12.502 2.339 8.997 1.00 89.44 86 GLN A CA 1
ATOM 680 C C . GLN A 1 86 ? -12.249 3.616 8.189 1.00 89.44 86 GLN A C 1
ATOM 682 O O . GLN A 1 86 ? -13.159 4.100 7.525 1.00 89.44 86 GLN A O 1
ATOM 687 N N . GLN A 1 87 ? -11.004 4.093 8.143 1.00 85.00 87 GLN A N 1
ATOM 688 C CA . GLN A 1 87 ? -10.654 5.325 7.427 1.00 85.00 87 GLN A CA 1
ATOM 689 C C . GLN A 1 87 ? -10.895 5.226 5.915 1.00 85.00 87 GLN A C 1
ATOM 691 O O . GLN A 1 87 ? -11.432 6.148 5.307 1.00 85.00 87 GLN A O 1
ATOM 696 N N . ARG A 1 88 ? -10.559 4.087 5.297 1.00 83.56 88 ARG A N 1
ATOM 697 C CA . ARG A 1 88 ? -10.782 3.877 3.857 1.00 83.56 88 ARG A CA 1
ATOM 698 C C . ARG A 1 88 ? -12.257 3.719 3.499 1.00 83.56 88 ARG A C 1
ATOM 700 O O . ARG A 1 88 ? -12.632 4.110 2.404 1.00 83.56 88 ARG A O 1
ATOM 707 N N . ARG A 1 89 ? -13.099 3.190 4.396 1.00 73.00 89 ARG A N 1
ATOM 708 C CA . ARG A 1 89 ? -14.558 3.151 4.185 1.00 73.00 89 ARG A CA 1
ATOM 709 C C . ARG A 1 89 ? -15.165 4.549 4.215 1.00 73.00 89 ARG A C 1
ATOM 711 O O . ARG A 1 89 ? -15.956 4.859 3.337 1.00 73.00 89 ARG A O 1
ATOM 718 N N . SER A 1 90 ? -14.759 5.396 5.159 1.00 64.38 90 SER A N 1
ATOM 719 C CA . SER A 1 90 ? -15.276 6.767 5.255 1.00 64.38 90 SER A CA 1
ATOM 720 C C . SER A 1 90 ? -14.952 7.622 4.024 1.00 64.38 90 SER A C 1
ATOM 722 O O . SER A 1 90 ? -15.764 8.453 3.649 1.00 64.38 90 SER A O 1
ATOM 724 N N . GLN A 1 91 ? -13.814 7.382 3.361 1.00 62.38 91 GLN A N 1
ATOM 725 C CA . GLN A 1 91 ? -13.412 8.082 2.128 1.00 62.38 91 GLN A CA 1
ATOM 726 C C . GLN A 1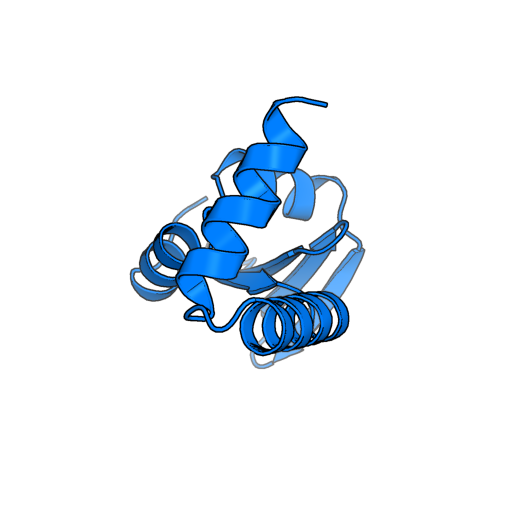 91 ? -14.149 7.622 0.857 1.00 62.38 91 GLN A C 1
ATOM 728 O O . GLN A 1 91 ? -14.012 8.258 -0.178 1.00 62.38 91 GLN A O 1
ATOM 733 N N . ILE A 1 92 ? -14.876 6.500 0.900 1.00 52.19 92 ILE A N 1
ATOM 734 C CA . ILE A 1 92 ? -15.664 5.995 -0.241 1.00 52.19 92 ILE A CA 1
ATOM 735 C C . ILE A 1 92 ? -17.100 6.551 -0.209 1.00 52.19 92 ILE A C 1
ATOM 737 O O . ILE A 1 92 ? -17.794 6.516 -1.219 1.00 52.19 92 ILE A O 1
ATOM 741 N N . VAL A 1 93 ? -17.553 7.050 0.946 1.00 40.12 93 VAL A N 1
ATOM 742 C CA . VAL A 1 93 ? -18.930 7.535 1.176 1.00 40.12 93 VAL A CA 1
ATOM 743 C C . VAL A 1 93 ? -19.024 9.073 1.105 1.00 40.12 93 VAL A C 1
ATOM 745 O O . VAL A 1 93 ? -20.103 9.634 1.262 1.00 40.12 93 VAL A O 1
ATOM 748 N N . SER A 1 94 ? -17.902 9.751 0.855 1.00 36.62 94 SER A N 1
ATOM 749 C CA . SER A 1 94 ? -17.785 11.202 0.650 1.00 36.62 94 SER A CA 1
ATOM 750 C C . SER A 1 94 ? -17.558 11.532 -0.816 1.00 36.62 94 SER A C 1
ATOM 752 O O . SER A 1 94 ? -18.195 12.483 -1.310 1.00 36.62 94 SER A O 1
#

pLDDT: mean 91.69, std 10.51, range [36.62, 97.19]

Sequence (94 aa):
MTLTKHAKQRMSQRIITLQDIYTAVKCGTPTEAKNNLICYTHGNIYVIINPITNTVITACFIKSYTKQLEQYAKLNNIGFYAAVRQQRRSQIVS

Radius of gyration: 13.74 Å; chains: 1; bounding box: 37×24×38 Å

Secondary structure (DSSP, 8-state):
-EE-HHHHHHHHHHT--HHHHHHHHHHSEEEEETTTEEEEEETTEEEEEETTTTEEEEEEE-HHHHHHHHHHHHHTT--HHHHHHHHHHHTT--

Foldseek 3Di:
DAEDPAAVVQCVLLVPDVVNVVCQVVPFDWDADPPRWIWGDDDQKIWIANPVVRYTPHIHGDPVVLVVLVVVCVVVVHDSSVSSVVVVVVVVVD